Protein AF-A0AAV0NAW4-F1 (afdb_monomer_lite)

pLDDT: mean 76.11, std 17.85, range [44.41, 97.44]

Secondary structure (DSSP, 8-state):
------HHHHHHH--TT--THHIIIIIHHHHHHS--TTS-SSHHHHHHHHH-HHHHHHHHHHHHHHHSSHHHH---S--------------------------------

Sequence (109 aa):
MSGSVCLDVINQSWSPMFDLLNVFEVFLPQLLLYPNPGDPLNADAAALMMNDKKQYEERVKEYCERYAKKSNTIKAPNEESDDEEISEDEDSDRHSTFSEDNVAGDADP

Structure (mmCIF, N/CA/C/O backbone):
data_AF-A0AAV0NAW4-F1
#
_entry.id   AF-A0AAV0NAW4-F1
#
loop_
_atom_site.group_PDB
_atom_site.id
_atom_site.type_symbol
_atom_site.label_atom_id
_atom_site.label_alt_id
_atom_site.label_comp_id
_atom_site.label_asym_id
_atom_site.label_entity_id
_atom_site.label_seq_id
_atom_site.pdbx_PDB_ins_code
_atom_site.Cartn_x
_atom_site.Cartn_y
_atom_site.Cartn_z
_atom_site.occupancy
_atom_site.B_iso_or_equiv
_atom_site.auth_seq_id
_atom_site.auth_comp_id
_atom_site.auth_asym_id
_atom_site.auth_atom_id
_atom_site.pdbx_PDB_model_num
ATOM 1 N N . MET A 1 1 ? -1.265 -13.173 3.229 1.00 60.31 1 MET A N 1
ATOM 2 C CA . MET A 1 1 ? -1.070 -12.163 2.161 1.00 60.31 1 MET A CA 1
ATOM 3 C C . MET A 1 1 ? 0.399 -12.164 1.763 1.00 60.31 1 MET A C 1
ATOM 5 O O . MET A 1 1 ? 1.229 -12.337 2.642 1.00 60.31 1 MET A O 1
ATOM 9 N N . SER A 1 2 ? 0.710 -12.049 0.467 1.00 76.56 2 SER A N 1
ATOM 10 C CA . SER A 1 2 ? 2.032 -12.387 -0.103 1.00 76.56 2 SER A CA 1
ATOM 11 C C . SER A 1 2 ? 3.064 -11.243 -0.115 1.00 76.56 2 SER A C 1
ATOM 13 O O . SER A 1 2 ? 4.176 -11.451 -0.586 1.00 76.56 2 SER A O 1
ATOM 15 N N . GLY A 1 3 ? 2.723 -10.031 0.346 1.00 84.94 3 GLY A N 1
ATOM 16 C CA . GLY A 1 3 ? 3.629 -8.866 0.306 1.00 84.94 3 GLY A CA 1
ATOM 17 C C . GLY A 1 3 ? 4.070 -8.433 -1.102 1.00 84.94 3 GLY A C 1
ATOM 18 O O . GLY A 1 3 ? 4.933 -7.575 -1.240 1.00 84.94 3 GLY A O 1
ATOM 19 N N . SER A 1 4 ? 3.502 -9.038 -2.147 1.00 89.19 4 SER A N 1
ATOM 20 C CA . SER A 1 4 ? 3.822 -8.754 -3.542 1.00 89.19 4 SER A CA 1
ATOM 21 C C . SER A 1 4 ? 3.334 -7.363 -3.939 1.00 89.19 4 SER A C 1
ATOM 23 O O . SER A 1 4 ? 2.325 -6.883 -3.427 1.00 89.19 4 SER A O 1
ATOM 25 N N . VAL A 1 5 ? 4.035 -6.738 -4.880 1.00 86.50 5 VAL A N 1
ATOM 26 C CA . VAL A 1 5 ? 3.660 -5.450 -5.477 1.00 86.50 5 VAL A CA 1
ATOM 27 C C . VAL A 1 5 ? 3.154 -5.709 -6.897 1.00 86.50 5 VAL A C 1
ATOM 29 O O . VAL A 1 5 ? 3.701 -6.567 -7.591 1.00 86.50 5 VAL A O 1
ATOM 32 N N . CYS A 1 6 ? 2.096 -5.011 -7.326 1.00 84.44 6 CYS A N 1
ATOM 33 C CA . CYS A 1 6 ? 1.532 -5.186 -8.667 1.00 84.44 6 CYS A CA 1
ATOM 34 C C . CYS A 1 6 ? 2.537 -4.739 -9.741 1.00 84.44 6 CYS A C 1
ATOM 36 O O . CYS A 1 6 ? 3.012 -3.601 -9.724 1.00 84.44 6 CYS A O 1
ATOM 38 N N . LEU A 1 7 ? 2.849 -5.637 -10.678 1.00 79.06 7 LEU A N 1
ATOM 39 C CA . LEU A 1 7 ? 3.833 -5.394 -11.733 1.00 79.06 7 LEU A CA 1
ATOM 40 C C . LEU A 1 7 ? 3.350 -4.346 -12.746 1.00 79.06 7 LEU A C 1
ATOM 42 O O . LEU A 1 7 ? 4.156 -3.556 -13.229 1.00 79.06 7 LEU A O 1
ATOM 46 N N . ASP A 1 8 ? 2.048 -4.289 -13.024 1.00 77.12 8 ASP A N 1
ATOM 47 C CA . ASP A 1 8 ? 1.490 -3.356 -14.010 1.00 77.12 8 ASP A CA 1
ATOM 48 C C . ASP A 1 8 ? 1.648 -1.898 -13.569 1.00 77.12 8 ASP A C 1
ATOM 50 O O . ASP A 1 8 ? 1.967 -1.032 -14.383 1.00 77.12 8 ASP A O 1
ATOM 54 N N . VAL A 1 9 ? 1.538 -1.635 -12.265 1.00 73.38 9 VAL A N 1
ATOM 55 C CA . VAL A 1 9 ? 1.770 -0.305 -11.681 1.00 73.38 9 VAL A CA 1
ATOM 56 C C . VAL A 1 9 ? 3.234 0.122 -11.826 1.00 73.38 9 VAL A C 1
ATOM 58 O O . VAL A 1 9 ? 3.517 1.279 -12.133 1.00 73.38 9 VAL A O 1
ATOM 61 N N . ILE A 1 10 ? 4.172 -0.815 -11.663 1.00 74.62 10 ILE A N 1
ATOM 62 C CA . ILE A 1 10 ? 5.604 -0.550 -11.858 1.00 74.62 10 ILE A CA 1
ATOM 63 C C . ILE A 1 10 ? 5.895 -0.320 -13.347 1.00 74.62 10 ILE A C 1
ATOM 65 O O . ILE A 1 10 ? 6.580 0.637 -13.697 1.00 74.62 10 ILE A O 1
ATOM 69 N N . ASN A 1 11 ? 5.324 -1.135 -14.235 1.00 78.56 11 ASN A N 1
ATOM 70 C CA . ASN A 1 11 ? 5.542 -1.042 -15.680 1.00 78.56 11 ASN A CA 1
ATOM 71 C C . ASN A 1 11 ? 5.022 0.263 -16.299 1.00 78.56 11 ASN A C 1
ATOM 73 O O . ASN A 1 11 ? 5.618 0.749 -17.255 1.00 78.56 11 ASN A O 1
ATOM 77 N N . GLN A 1 12 ? 3.949 0.854 -15.763 1.00 78.38 12 GLN A N 1
ATOM 78 C CA . GLN A 1 12 ? 3.425 2.143 -16.241 1.00 78.38 12 GLN A CA 1
ATOM 79 C C . GLN A 1 12 ? 4.416 3.297 -16.065 1.00 78.38 12 GLN A C 1
ATOM 81 O O . GLN A 1 12 ? 4.395 4.249 -16.843 1.00 78.38 12 GLN A O 1
ATOM 86 N N . SER A 1 13 ? 5.272 3.211 -15.045 1.00 71.75 13 SER A N 1
ATOM 87 C CA . SER A 1 13 ? 6.200 4.282 -14.690 1.00 71.75 13 SER A CA 1
ATOM 88 C C . SER A 1 13 ? 7.663 3.888 -14.884 1.00 71.75 13 SER A C 1
ATOM 90 O O . SER A 1 13 ? 8.529 4.716 -14.643 1.00 71.75 13 SER A O 1
ATOM 92 N N . TRP A 1 14 ? 7.962 2.658 -15.312 1.00 80.75 14 TRP A N 1
ATOM 93 C CA . TRP A 1 14 ? 9.327 2.183 -15.526 1.00 80.75 14 TRP A CA 1
ATOM 94 C C . TRP A 1 14 ? 9.846 2.534 -16.928 1.00 80.75 14 TRP A C 1
ATOM 96 O O . TRP A 1 14 ? 9.128 2.490 -17.923 1.00 80.75 14 TRP A O 1
ATOM 106 N N . SER A 1 15 ? 11.135 2.855 -17.008 1.00 82.25 15 SER A N 1
ATOM 107 C CA . SER A 1 15 ? 11.875 3.128 -18.236 1.00 82.25 15 SER A CA 1
ATOM 108 C C . SER A 1 15 ? 13.223 2.416 -18.149 1.00 82.25 15 SER A C 1
ATOM 110 O O . SER A 1 15 ? 13.802 2.389 -17.062 1.00 82.25 15 SER A O 1
ATOM 112 N N . PRO A 1 16 ? 13.789 1.920 -19.266 1.00 81.25 16 PRO A N 1
ATOM 113 C CA . PRO A 1 16 ? 15.144 1.367 -19.291 1.00 81.25 16 PRO A CA 1
ATOM 114 C C . PRO A 1 16 ? 16.229 2.338 -18.802 1.00 81.25 16 PRO A C 1
ATOM 116 O O . PRO A 1 16 ? 17.347 1.913 -18.537 1.00 81.25 16 PRO A O 1
ATOM 119 N N . MET A 1 17 ? 15.915 3.636 -18.704 1.00 83.38 17 MET A N 1
ATOM 120 C CA . MET A 1 17 ? 16.805 4.656 -18.140 1.00 83.38 17 MET A CA 1
ATOM 121 C C . MET A 1 17 ? 16.751 4.752 -16.607 1.00 83.38 17 MET A C 1
ATOM 123 O O . MET A 1 17 ? 17.497 5.540 -16.034 1.00 83.38 17 MET A O 1
ATOM 127 N N . PHE A 1 18 ? 15.864 4.012 -15.937 1.00 84.88 18 PHE A N 1
ATOM 128 C CA . PHE A 1 18 ? 15.755 4.043 -14.483 1.00 84.88 18 PHE A CA 1
ATOM 129 C C . PHE A 1 18 ? 16.599 2.962 -13.826 1.00 84.88 18 PHE A C 1
ATOM 131 O O . PHE A 1 18 ? 16.405 1.767 -14.047 1.00 84.88 18 PHE A O 1
ATOM 138 N N . ASP A 1 19 ? 17.478 3.413 -12.935 1.00 85.38 19 ASP A N 1
ATOM 139 C CA . ASP A 1 19 ? 18.252 2.550 -12.058 1.00 85.38 19 ASP A CA 1
ATOM 140 C C . ASP A 1 19 ? 17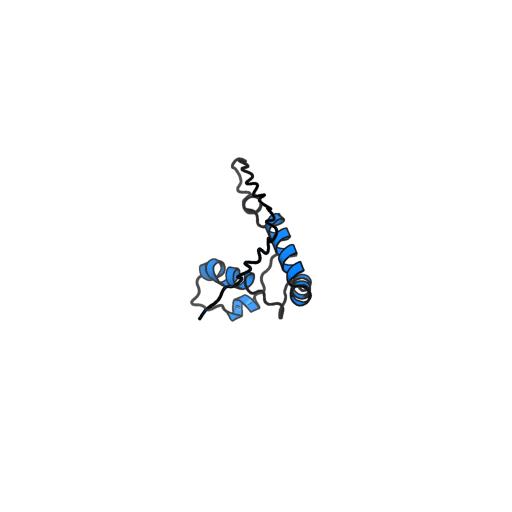.374 1.866 -11.007 1.00 85.38 19 ASP A C 1
ATOM 142 O O . ASP A 1 19 ? 16.315 2.366 -10.621 1.00 85.38 19 ASP A O 1
ATOM 146 N N . LEU A 1 20 ? 17.860 0.738 -10.481 1.00 87.81 20 LEU A N 1
ATOM 147 C CA . LEU A 1 20 ? 17.197 -0.010 -9.410 1.00 87.81 20 LEU A CA 1
ATOM 148 C C . LEU A 1 20 ? 16.919 0.859 -8.171 1.00 87.81 20 LEU A C 1
ATOM 150 O O . LEU A 1 20 ? 15.904 0.668 -7.507 1.00 87.81 20 LEU A O 1
ATOM 154 N N . LEU A 1 21 ? 17.782 1.839 -7.884 1.00 90.50 21 LEU A N 1
ATOM 155 C CA . LEU A 1 21 ? 17.586 2.782 -6.778 1.00 90.50 21 LEU A CA 1
ATOM 156 C C . LEU A 1 21 ? 16.276 3.566 -6.904 1.00 90.50 21 LEU A C 1
ATOM 158 O O . LEU A 1 21 ? 15.595 3.762 -5.900 1.00 90.50 21 LEU A O 1
ATOM 162 N N . ASN A 1 22 ? 15.840 3.896 -8.124 1.00 87.81 22 ASN A N 1
ATOM 163 C CA . ASN A 1 22 ? 14.576 4.601 -8.340 1.00 87.81 22 ASN A CA 1
ATOM 164 C C . ASN A 1 22 ? 13.362 3.798 -7.842 1.00 87.81 22 ASN A C 1
ATOM 166 O O . ASN A 1 22 ? 12.348 4.387 -7.474 1.00 87.81 22 ASN A O 1
ATOM 170 N N . VAL A 1 23 ? 13.453 2.461 -7.776 1.00 87.31 23 VAL A N 1
ATOM 171 C CA . VAL A 1 23 ? 12.405 1.606 -7.185 1.00 87.31 23 VAL A CA 1
ATOM 172 C C . VAL A 1 23 ? 12.199 1.923 -5.714 1.00 87.31 23 VAL A C 1
ATOM 174 O O . VAL A 1 23 ? 11.062 2.093 -5.276 1.00 87.31 23 VAL A O 1
ATOM 177 N N . PHE A 1 24 ? 13.287 2.061 -4.967 1.00 89.81 24 PHE A N 1
ATOM 178 C CA . PHE A 1 24 ? 13.237 2.299 -3.530 1.00 89.81 24 PHE A CA 1
ATOM 179 C C . PHE A 1 24 ? 13.058 3.774 -3.182 1.00 89.81 24 PHE A C 1
ATOM 181 O O . PHE A 1 24 ? 12.343 4.089 -2.236 1.00 89.81 24 PHE A O 1
ATOM 188 N N . GLU A 1 25 ? 13.678 4.671 -3.945 1.00 90.88 25 GLU A N 1
ATOM 189 C CA . GLU A 1 25 ? 13.702 6.102 -3.636 1.00 90.88 25 GLU A CA 1
ATOM 190 C C . GLU A 1 25 ? 12.495 6.860 -4.200 1.00 90.88 25 GLU A C 1
ATOM 192 O O . GLU A 1 25 ? 12.111 7.891 -3.650 1.00 90.88 25 GLU A O 1
ATOM 197 N N . VAL A 1 26 ? 11.869 6.354 -5.270 1.00 87.50 26 VAL A N 1
ATOM 198 C CA . VAL A 1 26 ? 10.786 7.061 -5.971 1.00 87.50 26 VAL A CA 1
ATOM 199 C C . VAL A 1 26 ? 9.528 6.206 -6.085 1.00 87.50 26 VAL A C 1
ATOM 201 O O . VAL A 1 26 ? 8.481 6.606 -5.579 1.00 87.50 26 VAL A O 1
ATOM 204 N N . PHE A 1 27 ? 9.602 5.029 -6.714 1.00 88.56 27 PHE A N 1
ATOM 205 C CA . PHE A 1 27 ? 8.400 4.260 -7.059 1.00 88.56 27 PHE A CA 1
ATOM 206 C C . PHE A 1 27 ? 7.633 3.757 -5.832 1.00 88.56 27 PHE A C 1
ATOM 208 O O . PHE A 1 27 ? 6.430 3.996 -5.731 1.00 88.56 27 PHE A O 1
ATOM 215 N N . LEU A 1 28 ? 8.305 3.089 -4.888 1.00 90.75 28 LEU A N 1
ATOM 216 C CA . LEU A 1 28 ? 7.649 2.576 -3.681 1.00 90.75 28 LEU A CA 1
ATOM 217 C C . LEU A 1 28 ? 7.104 3.702 -2.782 1.00 90.75 28 LEU A C 1
ATOM 219 O O . LEU A 1 28 ? 5.938 3.611 -2.396 1.00 90.75 28 LEU A O 1
ATOM 223 N N . PRO A 1 29 ? 7.856 4.785 -2.486 1.00 91.88 29 PRO A N 1
ATOM 224 C CA . PRO A 1 29 ? 7.315 5.911 -1.726 1.00 91.88 29 PRO A CA 1
ATOM 225 C C . PRO A 1 29 ? 6.093 6.559 -2.385 1.00 91.88 29 PRO A C 1
ATOM 227 O O . PRO A 1 29 ? 5.106 6.829 -1.703 1.00 91.88 29 PRO A O 1
ATOM 230 N N . GLN A 1 30 ? 6.118 6.766 -3.708 1.00 90.12 30 GLN A N 1
ATOM 231 C CA . GLN A 1 30 ? 4.974 7.317 -4.445 1.00 90.12 30 GLN A CA 1
ATOM 232 C C . GLN A 1 30 ? 3.754 6.395 -4.384 1.00 90.12 30 GLN A C 1
ATOM 234 O O . GLN A 1 30 ? 2.646 6.870 -4.149 1.00 90.12 30 GLN A O 1
ATOM 239 N N . LEU A 1 31 ? 3.951 5.081 -4.529 1.00 90.31 31 LEU A N 1
ATOM 240 C CA . LEU A 1 31 ? 2.868 4.101 -4.443 1.00 90.31 31 LEU A CA 1
ATOM 241 C C . LEU A 1 31 ? 2.213 4.067 -3.054 1.00 90.31 31 LEU A C 1
ATOM 243 O O . LEU A 1 31 ? 0.999 3.910 -2.950 1.00 90.31 31 LEU A O 1
ATOM 247 N N . LEU A 1 32 ? 3.003 4.210 -1.987 1.00 91.75 32 LEU A N 1
ATOM 248 C CA . LEU A 1 32 ? 2.488 4.250 -0.616 1.00 91.75 32 LEU A CA 1
ATOM 249 C C . LEU A 1 32 ? 1.734 5.550 -0.318 1.00 91.75 32 LEU A C 1
ATOM 251 O O . LEU A 1 32 ? 0.770 5.533 0.446 1.00 91.75 32 LEU A O 1
ATOM 255 N N . LEU A 1 33 ? 2.152 6.663 -0.926 1.00 90.94 33 LEU A N 1
ATOM 256 C CA . LEU A 1 33 ? 1.480 7.951 -0.782 1.00 90.94 33 LEU A CA 1
ATOM 257 C C . LEU A 1 33 ? 0.171 8.012 -1.586 1.00 90.94 33 LEU A C 1
ATOM 259 O O . LEU A 1 33 ? -0.816 8.585 -1.123 1.00 90.94 33 LEU A O 1
ATOM 263 N N . TYR A 1 34 ? 0.155 7.395 -2.769 1.00 88.75 34 TYR A N 1
ATOM 264 C CA . TYR A 1 34 ? -0.978 7.378 -3.691 1.00 88.75 34 TYR A CA 1
ATOM 265 C C . TYR A 1 34 ? -1.294 5.942 -4.142 1.00 88.75 34 TYR A C 1
ATOM 267 O O . TYR A 1 34 ? -0.953 5.549 -5.262 1.00 88.75 34 TYR A O 1
ATOM 275 N N . PRO A 1 35 ? -1.952 5.136 -3.289 1.00 88.44 35 PRO A N 1
ATOM 276 C CA . PRO A 1 35 ? -2.376 3.792 -3.666 1.00 88.44 35 PRO A CA 1
ATOM 277 C C . PRO A 1 35 ? -3.363 3.836 -4.842 1.00 88.44 35 PRO A C 1
ATOM 279 O O . PRO A 1 35 ? -4.192 4.741 -4.933 1.00 88.44 35 PRO A O 1
ATOM 282 N N . ASN A 1 36 ? -3.308 2.832 -5.723 1.00 86.25 36 ASN A N 1
ATOM 283 C CA . ASN A 1 36 ? -4.241 2.686 -6.843 1.00 86.25 36 ASN A CA 1
ATOM 284 C C . ASN A 1 36 ? -5.376 1.710 -6.475 1.00 86.25 36 ASN A C 1
ATOM 286 O O . ASN A 1 36 ? -5.163 0.497 -6.509 1.00 86.25 36 ASN A O 1
ATOM 290 N N . PRO A 1 37 ? -6.587 2.193 -6.145 1.00 84.44 37 PRO A N 1
ATOM 291 C CA . PRO A 1 37 ? -7.692 1.317 -5.776 1.00 84.44 37 PRO A CA 1
ATOM 292 C C . PRO A 1 37 ? -8.446 0.774 -7.005 1.00 84.44 37 PRO A C 1
ATOM 294 O O . PRO A 1 37 ? -9.260 -0.131 -6.856 1.00 84.44 37 PRO A O 1
ATOM 297 N N . GLY A 1 38 ? -8.192 1.309 -8.209 1.00 84.94 38 GLY A N 1
ATOM 298 C CA . GLY A 1 38 ? -8.827 0.873 -9.457 1.00 84.94 38 GLY A CA 1
ATOM 299 C C . GLY A 1 38 ? -8.276 -0.44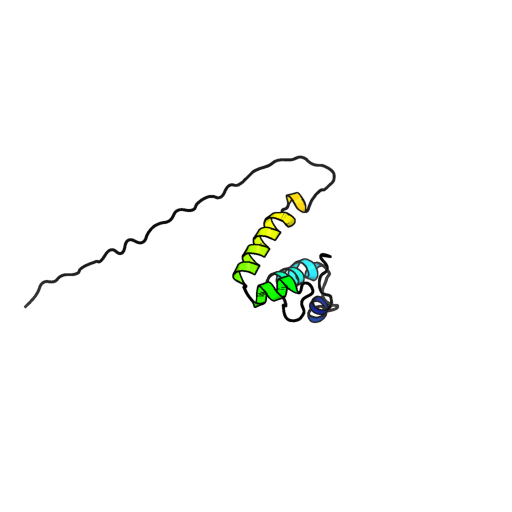3 -10.014 1.00 84.94 38 GLY A C 1
ATOM 300 O O . GLY A 1 38 ? -8.957 -1.090 -10.803 1.00 84.94 38 GLY A O 1
ATOM 301 N N . ASP A 1 39 ? -7.083 -0.848 -9.575 1.00 86.31 39 ASP A N 1
ATOM 302 C CA . ASP A 1 39 ? -6.473 -2.145 -9.888 1.00 86.31 39 ASP A CA 1
ATOM 303 C C . ASP A 1 39 ? -5.817 -2.756 -8.630 1.00 86.31 39 ASP A C 1
ATOM 305 O O . ASP A 1 39 ? -4.598 -2.680 -8.438 1.00 86.31 39 ASP A O 1
ATOM 309 N N . PRO A 1 40 ? -6.625 -3.272 -7.682 1.00 88.31 40 PRO A N 1
ATOM 310 C CA . PRO A 1 40 ? -6.130 -3.612 -6.361 1.00 88.31 40 PRO A CA 1
ATOM 311 C C . PRO A 1 40 ? -5.618 -5.052 -6.274 1.00 88.31 40 PRO A C 1
ATOM 313 O O . PRO A 1 40 ? -6.366 -6.015 -6.427 1.00 88.31 40 PRO A O 1
ATOM 316 N N . LEU A 1 41 ? -4.357 -5.214 -5.866 1.00 90.00 41 LEU A N 1
ATOM 317 C CA . LEU A 1 41 ? -3.829 -6.528 -5.473 1.00 90.00 41 LEU A CA 1
ATOM 318 C C . LEU A 1 41 ? -4.409 -7.010 -4.127 1.00 90.00 41 LEU A C 1
ATOM 320 O O . LEU A 1 41 ? -4.471 -8.208 -3.855 1.00 90.00 41 LEU A O 1
ATOM 324 N N . ASN A 1 42 ? -4.840 -6.071 -3.279 1.00 92.62 42 ASN A N 1
ATOM 325 C CA . ASN A 1 42 ? -5.558 -6.333 -2.035 1.00 92.62 42 ASN A CA 1
ATOM 326 C C . ASN A 1 42 ? -6.956 -5.704 -2.111 1.00 92.62 42 ASN A C 1
ATOM 328 O O . ASN A 1 42 ? -7.133 -4.525 -1.800 1.00 92.62 42 ASN A O 1
ATOM 332 N N . ALA A 1 43 ? -7.935 -6.503 -2.544 1.00 93.06 43 ALA A N 1
ATOM 333 C CA . ALA A 1 43 ? -9.310 -6.054 -2.751 1.00 93.06 43 ALA A CA 1
ATOM 334 C C . ALA A 1 43 ? -9.960 -5.512 -1.466 1.00 93.06 43 ALA A C 1
ATOM 336 O O . ALA A 1 43 ? -10.643 -4.493 -1.521 1.00 93.06 43 ALA A O 1
ATOM 337 N N . ASP A 1 44 ? -9.696 -6.132 -0.311 1.00 93.75 44 ASP A N 1
ATOM 338 C CA . ASP A 1 44 ? -10.271 -5.709 0.973 1.00 93.75 44 ASP A CA 1
ATOM 339 C C . ASP A 1 44 ? -9.763 -4.323 1.384 1.00 93.75 44 ASP A C 1
ATOM 341 O O . ASP A 1 44 ? -10.538 -3.461 1.797 1.00 93.75 44 ASP A O 1
ATOM 345 N N . ALA A 1 45 ? -8.455 -4.087 1.237 1.00 93.50 45 ALA A N 1
ATOM 346 C CA . ALA A 1 45 ? -7.846 -2.795 1.541 1.00 93.50 45 ALA A CA 1
ATOM 347 C C . ALA A 1 45 ? -8.356 -1.693 0.602 1.00 93.50 45 ALA A C 1
ATOM 349 O O . ALA A 1 45 ? -8.646 -0.588 1.057 1.00 93.50 45 ALA A O 1
ATOM 350 N N . ALA A 1 46 ? -8.517 -1.999 -0.688 1.00 94.19 46 ALA A N 1
ATOM 351 C CA . ALA A 1 46 ? -9.058 -1.055 -1.660 1.00 94.19 46 ALA A CA 1
ATOM 352 C C . ALA A 1 46 ? -10.532 -0.727 -1.393 1.00 94.19 46 ALA A C 1
ATOM 354 O O . ALA A 1 46 ? -10.904 0.444 -1.403 1.00 94.19 46 ALA A O 1
ATOM 355 N N . ALA A 1 47 ? -11.353 -1.735 -1.084 1.00 95.56 47 ALA A N 1
ATOM 356 C CA . ALA A 1 47 ? -12.746 -1.532 -0.703 1.00 95.56 47 ALA A CA 1
ATOM 357 C C . ALA A 1 47 ? -12.857 -0.676 0.565 1.00 95.56 47 ALA A C 1
ATOM 359 O O . ALA A 1 47 ? -13.656 0.258 0.605 1.00 95.56 47 ALA A O 1
ATOM 360 N N . LEU A 1 48 ? -12.026 -0.946 1.579 1.00 95.69 48 LEU A N 1
ATOM 361 C CA . LEU A 1 48 ? -11.986 -0.143 2.798 1.00 95.69 48 LEU A CA 1
ATOM 362 C C . LEU A 1 48 ? -11.584 1.306 2.498 1.00 95.69 48 LEU A C 1
ATOM 364 O O . LEU A 1 48 ? -12.264 2.222 2.938 1.00 95.69 48 LEU A O 1
ATOM 368 N N . MET A 1 49 ? -10.546 1.519 1.690 1.00 94.31 49 MET A N 1
ATOM 369 C CA . MET A 1 49 ? -10.096 2.859 1.310 1.00 94.31 49 MET A CA 1
ATOM 370 C C . MET A 1 49 ? -11.161 3.652 0.538 1.00 94.31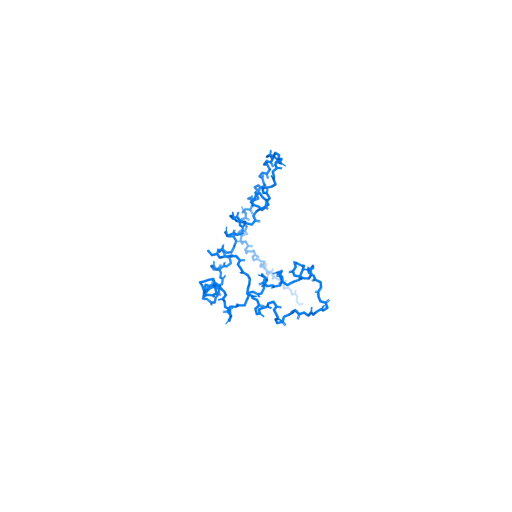 49 MET A C 1
ATOM 372 O O . MET A 1 49 ? -11.291 4.857 0.745 1.00 94.31 49 MET A O 1
ATOM 376 N N . MET A 1 50 ? -11.913 2.992 -0.352 1.00 94.69 50 MET A N 1
ATOM 377 C CA . MET A 1 50 ? -12.988 3.624 -1.123 1.00 94.69 50 MET A CA 1
ATOM 378 C C . MET A 1 50 ? -14.225 3.939 -0.270 1.00 94.69 50 MET A C 1
ATOM 380 O O . MET A 1 50 ? -14.861 4.967 -0.490 1.00 94.69 50 MET A O 1
ATOM 384 N N . ASN A 1 51 ? -14.575 3.063 0.678 1.00 96.19 51 ASN A N 1
ATOM 385 C CA . ASN A 1 51 ? -15.795 3.189 1.480 1.00 96.19 51 ASN A CA 1
ATOM 386 C C . ASN A 1 51 ? -15.602 4.053 2.735 1.00 96.19 51 ASN A C 1
ATOM 388 O O . ASN A 1 51 ? -16.482 4.840 3.074 1.00 96.19 51 ASN A O 1
ATOM 392 N N . ASP A 1 52 ? -14.471 3.902 3.427 1.00 95.94 52 ASP A N 1
ATOM 393 C CA . ASP A 1 52 ? -14.133 4.626 4.654 1.00 95.94 52 ASP A CA 1
ATOM 394 C C . ASP A 1 52 ? -12.618 4.863 4.743 1.00 95.94 52 ASP A C 1
ATOM 396 O O . ASP A 1 52 ? -11.840 4.086 5.309 1.00 95.94 52 ASP A O 1
ATOM 400 N N . LYS A 1 53 ? -12.195 6.001 4.188 1.00 94.31 53 LYS A N 1
ATOM 401 C CA . LYS A 1 53 ? -10.790 6.407 4.186 1.00 94.31 53 LYS A CA 1
ATOM 402 C C . LYS A 1 53 ? -10.225 6.586 5.600 1.00 94.31 53 LYS A C 1
ATOM 404 O O . LYS A 1 53 ? -9.054 6.288 5.816 1.00 94.31 53 LYS A O 1
ATOM 409 N N . LYS A 1 54 ? -11.032 7.038 6.567 1.00 96.44 54 LYS A N 1
ATOM 410 C CA . LYS A 1 54 ? -10.558 7.271 7.938 1.00 96.44 54 LYS A CA 1
ATOM 411 C C . LYS A 1 54 ? -10.214 5.942 8.609 1.00 96.44 54 LYS A C 1
ATOM 413 O O . LYS A 1 54 ? -9.125 5.795 9.156 1.00 96.44 54 LYS A O 1
ATOM 418 N N . GLN A 1 55 ? -11.103 4.957 8.494 1.00 96.88 55 GLN A N 1
ATOM 419 C CA . GLN A 1 55 ? -10.855 3.615 9.021 1.00 96.88 55 GLN A CA 1
ATOM 420 C C . GLN A 1 55 ? -9.678 2.926 8.313 1.00 96.88 55 GLN A C 1
ATOM 422 O O . GLN A 1 55 ? -8.896 2.222 8.955 1.00 96.88 55 GLN A O 1
ATOM 427 N N . TYR A 1 56 ? -9.512 3.143 7.003 1.00 96.25 56 TYR A N 1
ATOM 428 C CA . TYR A 1 56 ? -8.324 2.686 6.281 1.00 96.25 56 TYR A CA 1
ATOM 429 C C . TYR A 1 56 ? -7.035 3.269 6.881 1.00 96.25 56 TYR A C 1
ATOM 431 O O . TYR A 1 56 ? -6.111 2.516 7.181 1.00 96.25 56 TYR A O 1
ATOM 439 N N . GLU A 1 57 ? -6.977 4.586 7.100 1.00 95.38 57 GLU A N 1
ATOM 440 C CA . GLU A 1 57 ? -5.805 5.266 7.668 1.00 95.38 57 GLU A CA 1
ATOM 441 C C . GLU A 1 57 ? -5.475 4.779 9.088 1.00 95.38 57 GLU A C 1
ATOM 443 O O . GLU A 1 57 ? -4.310 4.514 9.388 1.00 95.38 57 GLU A O 1
ATOM 448 N N . GLU A 1 58 ? -6.482 4.604 9.948 1.00 97.44 58 GLU A N 1
ATOM 449 C CA . GLU A 1 58 ? -6.313 4.041 11.297 1.00 97.44 58 GLU A CA 1
ATOM 450 C C . GLU A 1 58 ? -5.724 2.625 11.244 1.00 97.44 58 GLU A C 1
ATOM 452 O O . GLU A 1 58 ? -4.754 2.314 11.939 1.00 97.44 58 GLU A O 1
ATOM 457 N N . ARG A 1 59 ? -6.246 1.778 10.351 1.00 95.50 59 ARG A N 1
ATOM 458 C CA . ARG A 1 59 ? -5.764 0.405 10.177 1.00 95.50 59 ARG A CA 1
ATOM 459 C C . ARG A 1 59 ? -4.356 0.349 9.591 1.00 95.50 59 ARG A C 1
ATOM 461 O O . ARG A 1 59 ? -3.568 -0.504 9.989 1.00 95.50 59 ARG A O 1
ATOM 468 N N . VAL A 1 60 ? -4.006 1.254 8.677 1.00 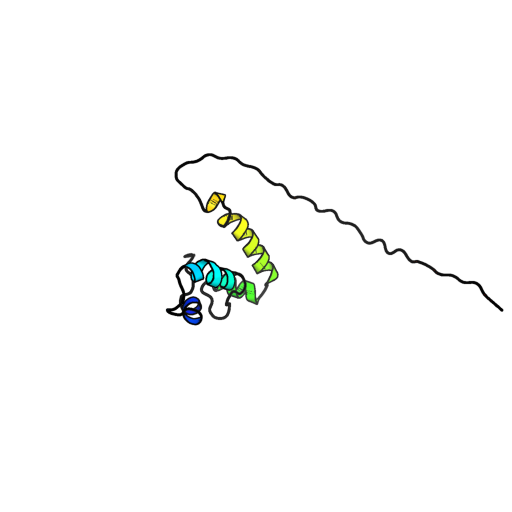95.25 60 VAL A N 1
ATOM 469 C CA . VAL A 1 60 ? -2.633 1.364 8.159 1.00 95.25 60 VAL A CA 1
ATOM 470 C C . VAL A 1 60 ? -1.665 1.730 9.285 1.00 95.25 60 VAL A C 1
ATOM 472 O O . VAL A 1 60 ? -0.623 1.087 9.399 1.00 95.25 60 VAL A O 1
ATOM 475 N N . LYS A 1 61 ? -2.013 2.690 10.153 1.00 94.88 61 LYS A N 1
ATOM 476 C CA . LYS A 1 61 ? -1.183 3.059 11.315 1.00 94.88 61 LYS A CA 1
ATOM 4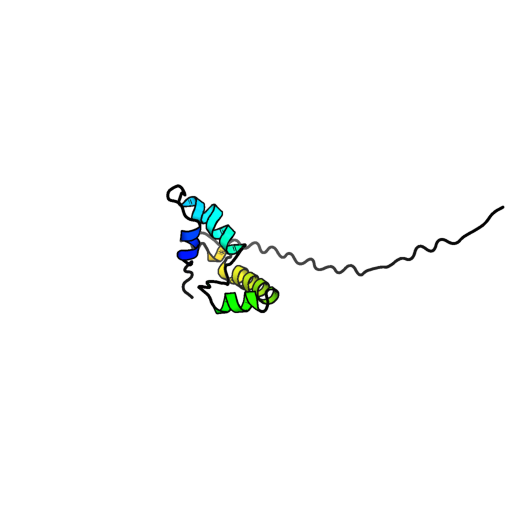77 C C . LYS A 1 61 ? -0.967 1.877 12.263 1.00 94.88 61 LYS A C 1
ATOM 479 O O . LYS A 1 61 ? 0.180 1.543 12.552 1.00 94.88 61 LYS A O 1
ATOM 484 N N . GLU A 1 62 ? -2.040 1.178 12.637 1.00 95.94 62 GLU A N 1
ATOM 485 C CA . GLU A 1 62 ? -1.983 -0.033 13.472 1.00 95.94 62 GLU A CA 1
ATOM 486 C C . GLU A 1 62 ? -1.048 -1.099 12.867 1.00 95.94 62 GLU A C 1
ATOM 488 O O . GLU A 1 62 ? -0.256 -1.736 13.565 1.00 95.94 62 GLU A O 1
ATOM 493 N N . TYR A 1 63 ? -1.107 -1.296 11.547 1.00 93.44 63 TYR A N 1
ATOM 494 C CA . TYR A 1 63 ? -0.244 -2.250 10.849 1.00 93.44 63 TYR A CA 1
ATOM 495 C C . TYR A 1 63 ? 1.218 -1.796 10.810 1.00 93.44 63 TYR A C 1
ATOM 497 O O . TYR A 1 63 ? 2.112 -2.616 11.025 1.00 93.44 63 TYR A O 1
ATOM 505 N N . CYS A 1 64 ? 1.483 -0.512 10.572 1.00 92.75 64 CYS A N 1
ATOM 506 C CA . CYS A 1 64 ? 2.837 0.036 10.615 1.00 92.75 64 CYS A CA 1
ATOM 507 C C . CYS A 1 64 ? 3.468 -0.154 12.001 1.00 92.75 64 CYS A C 1
ATOM 509 O O . CYS A 1 64 ? 4.599 -0.631 12.101 1.00 92.75 64 CYS A O 1
ATOM 511 N N . GLU A 1 65 ? 2.720 0.121 13.069 1.00 91.94 65 GLU A N 1
ATOM 512 C CA . GLU A 1 65 ? 3.186 -0.064 14.445 1.00 91.94 65 GLU A CA 1
ATOM 513 C C . GLU A 1 65 ? 3.477 -1.527 14.789 1.00 91.94 65 GLU A C 1
ATOM 515 O O . GLU A 1 65 ? 4.395 -1.815 15.558 1.00 91.94 65 GLU A O 1
ATOM 520 N N . ARG A 1 66 ? 2.721 -2.469 14.223 1.00 91.31 66 ARG A N 1
ATOM 521 C CA . ARG A 1 66 ? 2.914 -3.899 14.492 1.00 91.31 66 ARG A CA 1
ATOM 522 C C . ARG A 1 66 ? 4.001 -4.538 13.643 1.00 91.31 66 ARG A C 1
ATOM 524 O O . ARG A 1 66 ? 4.680 -5.444 14.120 1.00 91.31 66 ARG A O 1
ATOM 531 N N . TYR A 1 67 ? 4.156 -4.114 12.391 1.00 89.44 67 TYR A N 1
ATOM 532 C CA . TYR A 1 67 ? 4.925 -4.873 11.400 1.00 89.44 67 TYR A CA 1
ATOM 533 C C . TYR A 1 67 ? 6.094 -4.103 10.780 1.00 89.44 67 TYR A C 1
ATOM 535 O O . TYR A 1 67 ? 7.023 -4.743 10.296 1.00 89.44 67 TYR A O 1
ATOM 543 N N . ALA A 1 68 ? 6.094 -2.767 10.813 1.00 90.06 68 ALA A N 1
ATOM 544 C CA . ALA A 1 68 ? 7.091 -1.931 10.133 1.00 90.06 68 ALA A CA 1
ATOM 545 C C . ALA A 1 68 ? 8.070 -1.215 11.089 1.00 90.06 68 ALA A C 1
ATOM 547 O O . ALA A 1 68 ? 8.765 -0.283 10.683 1.00 90.06 68 ALA A O 1
ATOM 548 N N . LYS A 1 69 ? 8.155 -1.642 12.358 1.00 89.94 69 LYS A N 1
ATOM 549 C CA . LYS A 1 69 ? 9.143 -1.129 13.324 1.00 89.94 69 LYS A CA 1
ATOM 550 C C . LYS A 1 69 ? 10.548 -1.655 13.023 1.00 89.94 69 LYS A C 1
ATOM 552 O O . LYS A 1 69 ? 10.710 -2.805 12.623 1.00 89.94 69 LYS A O 1
ATOM 557 N N . LYS A 1 70 ? 11.572 -0.838 13.306 1.00 81.94 70 LYS A N 1
ATOM 558 C CA . LYS A 1 70 ? 12.997 -1.192 13.128 1.00 81.94 70 LYS A CA 1
ATOM 559 C C . LYS A 1 70 ? 13.382 -2.501 13.833 1.00 81.94 70 LYS A C 1
ATOM 561 O O . LYS A 1 70 ? 14.126 -3.300 13.273 1.00 81.94 70 LYS A O 1
ATOM 566 N N . SER A 1 71 ? 12.815 -2.750 15.014 1.00 78.75 71 SER A N 1
ATOM 567 C CA . SER A 1 71 ? 13.005 -3.986 15.787 1.00 78.75 71 SER A CA 1
ATOM 568 C C . SER A 1 71 ? 12.472 -5.244 15.087 1.00 78.75 71 SER A C 1
ATOM 570 O O . SER A 1 71 ? 12.972 -6.342 15.320 1.00 78.75 71 SER A O 1
ATOM 572 N N . ASN A 1 72 ? 11.494 -5.095 14.190 1.00 68.62 72 ASN A N 1
ATOM 573 C CA . ASN A 1 72 ? 10.908 -6.195 13.424 1.00 68.62 72 ASN A CA 1
ATOM 574 C C . ASN A 1 72 ? 11.552 -6.374 12.040 1.00 68.62 72 ASN A C 1
ATOM 576 O O . ASN A 1 72 ? 11.433 -7.452 11.459 1.00 68.62 72 ASN A O 1
ATOM 580 N N . THR A 1 73 ? 12.227 -5.351 11.504 1.00 66.06 73 THR A N 1
ATOM 581 C CA . THR A 1 73 ? 12.801 -5.367 10.147 1.00 66.06 73 THR A CA 1
ATOM 582 C C . THR A 1 73 ? 14.267 -5.798 10.100 1.00 66.06 73 THR A C 1
ATOM 584 O O . THR A 1 73 ? 14.760 -6.134 9.024 1.00 66.06 73 THR A O 1
ATOM 587 N N . ILE A 1 74 ? 14.953 -5.870 11.248 1.00 62.41 74 ILE A N 1
ATOM 588 C CA . ILE A 1 74 ? 16.336 -6.352 11.356 1.00 62.41 74 ILE A CA 1
ATOM 589 C C . ILE A 1 74 ? 16.456 -7.328 12.536 1.00 62.41 74 ILE A C 1
ATOM 591 O O . ILE A 1 74 ? 16.852 -6.958 13.633 1.00 62.41 74 ILE A O 1
ATOM 595 N N . LYS A 1 75 ? 16.187 -8.618 12.302 1.00 52.25 75 LYS A N 1
ATOM 596 C CA . LYS A 1 75 ? 16.923 -9.677 13.016 1.00 52.25 75 LYS A CA 1
ATOM 597 C C . LYS A 1 75 ? 18.179 -9.990 12.211 1.00 52.25 75 LYS A C 1
ATOM 599 O O . LYS A 1 75 ? 18.245 -10.997 11.509 1.00 52.25 75 LYS A O 1
ATOM 604 N N . ALA A 1 76 ? 19.157 -9.090 12.274 1.00 49.97 76 ALA A N 1
ATOM 605 C CA . ALA A 1 76 ? 20.530 -9.475 11.985 1.00 49.97 76 ALA A CA 1
ATOM 606 C C . ALA A 1 76 ? 20.965 -10.493 13.060 1.00 49.97 76 ALA A C 1
ATOM 608 O O . ALA A 1 76 ? 20.554 -10.364 14.217 1.00 49.97 76 ALA A O 1
ATOM 609 N N . PRO A 1 77 ? 21.732 -11.540 12.716 1.00 50.03 77 PRO A N 1
ATOM 610 C CA . PRO A 1 77 ? 22.286 -12.427 13.723 1.00 50.03 77 PRO A CA 1
ATOM 611 C C . PRO A 1 77 ? 23.342 -11.642 14.513 1.00 50.03 77 PRO A C 1
ATOM 613 O O . PRO A 1 77 ? 24.382 -11.306 13.958 1.00 50.03 77 PRO A O 1
ATOM 616 N N . ASN A 1 78 ? 23.038 -11.396 15.791 1.00 55.62 78 ASN A N 1
ATOM 617 C CA . ASN A 1 78 ? 23.793 -10.632 16.794 1.00 55.62 78 ASN A CA 1
ATOM 618 C C . ASN A 1 78 ? 23.717 -9.104 16.632 1.00 55.62 78 ASN A C 1
ATOM 620 O O . ASN A 1 78 ? 24.339 -8.537 15.745 1.00 55.62 78 ASN A O 1
ATOM 624 N N . GLU A 1 79 ? 22.987 -8.425 17.517 1.00 48.00 79 GLU A N 1
ATOM 625 C CA . GLU A 1 79 ? 23.555 -7.691 18.660 1.00 48.00 79 GLU A CA 1
ATOM 626 C C . GLU A 1 79 ? 22.423 -7.085 19.510 1.00 48.00 79 GLU A C 1
ATOM 628 O O . GLU A 1 79 ? 21.250 -7.143 19.144 1.00 48.00 79 GLU A O 1
ATOM 633 N N . GLU A 1 80 ? 22.790 -6.697 20.723 1.00 49.16 80 GLU A N 1
ATOM 634 C CA . GLU A 1 80 ? 21.982 -6.696 21.934 1.00 49.16 80 GLU A CA 1
ATOM 635 C C . GLU A 1 80 ? 20.870 -5.639 21.990 1.00 49.16 80 GLU A C 1
ATOM 637 O O . GLU A 1 80 ? 20.901 -4.589 21.354 1.00 49.16 80 GLU A O 1
ATOM 642 N N . SER A 1 81 ? 19.864 -6.001 22.782 1.00 58.72 81 SER A N 1
ATOM 643 C CA . SER A 1 81 ? 18.742 -5.194 23.241 1.00 58.72 81 SER A CA 1
ATOM 644 C C . SER A 1 81 ? 19.224 -3.945 23.975 1.00 58.72 81 SER A C 1
ATOM 646 O O . SER A 1 81 ? 19.843 -4.094 25.020 1.00 58.72 81 SER A O 1
ATOM 648 N N . ASP A 1 82 ? 18.832 -2.763 23.507 1.00 44.41 82 ASP A N 1
ATOM 649 C CA . ASP A 1 82 ? 18.681 -1.575 24.351 1.00 44.41 82 ASP A CA 1
ATOM 650 C C . ASP A 1 82 ? 17.356 -0.897 23.977 1.00 44.41 82 ASP A C 1
ATOM 652 O O . ASP A 1 82 ? 17.209 -0.273 22.922 1.00 44.41 82 ASP A O 1
ATOM 656 N N . ASP A 1 83 ? 16.359 -1.125 24.833 1.00 53.81 83 ASP A N 1
ATOM 657 C CA . ASP A 1 83 ? 15.066 -0.449 24.827 1.00 53.81 83 ASP A CA 1
ATOM 658 C C . ASP A 1 83 ? 15.256 0.980 25.355 1.00 53.81 83 ASP A C 1
ATOM 660 O O . ASP A 1 83 ? 15.559 1.171 26.531 1.00 53.81 83 ASP A O 1
ATOM 664 N N . GLU A 1 84 ? 14.992 1.986 24.523 1.00 48.72 84 GLU A N 1
ATOM 665 C CA . GLU A 1 84 ? 14.532 3.283 25.021 1.00 48.72 84 GLU A CA 1
ATOM 666 C C . GLU A 1 84 ? 13.111 3.521 24.508 1.00 48.72 84 GLU A C 1
ATOM 668 O O . GLU A 1 84 ? 12.878 3.834 23.336 1.00 48.72 84 GLU A O 1
ATOM 673 N N . GLU A 1 85 ? 12.139 3.312 25.399 1.00 50.88 85 GLU A N 1
ATOM 674 C CA . GLU A 1 85 ? 10.762 3.736 25.191 1.00 50.88 85 GLU A CA 1
ATOM 675 C C . GLU A 1 85 ? 10.693 5.264 25.247 1.00 50.88 85 GLU A C 1
ATOM 677 O O . GLU A 1 85 ? 10.965 5.870 26.283 1.00 50.88 85 GLU A O 1
ATOM 682 N N . ILE A 1 86 ? 10.295 5.891 24.140 1.00 47.47 86 ILE A N 1
ATOM 683 C CA . ILE A 1 86 ? 9.862 7.285 24.151 1.00 47.47 86 ILE A CA 1
ATOM 684 C C . ILE A 1 86 ? 8.336 7.305 24.259 1.00 47.47 86 ILE A C 1
ATOM 686 O O . ILE A 1 86 ? 7.608 7.014 23.311 1.00 47.47 86 ILE A O 1
ATOM 690 N N . SER A 1 87 ? 7.849 7.564 25.469 1.00 50.12 87 SER A N 1
ATOM 691 C CA . SER A 1 87 ? 6.447 7.866 25.736 1.00 50.12 87 SER A CA 1
ATOM 692 C C . SER A 1 87 ? 6.196 9.339 25.403 1.00 50.12 87 SER A C 1
ATOM 694 O O . SER A 1 87 ? 6.613 10.217 26.158 1.00 50.12 87 SER A O 1
ATOM 696 N N . GLU A 1 88 ? 5.532 9.619 24.283 1.00 46.88 88 GLU A N 1
ATOM 697 C CA . GLU A 1 88 ? 4.979 10.946 23.987 1.00 46.88 88 GLU A CA 1
ATOM 698 C C . GLU A 1 88 ? 3.472 10.933 24.270 1.00 46.88 88 GLU A C 1
ATOM 700 O O . GLU A 1 88 ? 2.646 10.858 23.364 1.00 46.88 88 GLU A O 1
ATOM 705 N N . ASP A 1 89 ? 3.128 10.983 25.558 1.00 50.19 89 ASP A N 1
ATOM 706 C CA . ASP A 1 89 ? 1.808 11.400 26.023 1.00 50.19 89 ASP A CA 1
ATOM 707 C C . ASP A 1 89 ? 1.868 12.905 26.318 1.00 50.19 89 ASP A C 1
ATOM 709 O O . ASP A 1 89 ? 2.367 13.299 27.368 1.00 50.19 89 ASP A O 1
ATOM 713 N N . GLU A 1 90 ? 1.334 13.751 25.434 1.00 50.03 90 GLU A N 1
ATOM 714 C CA . GLU A 1 90 ? 0.800 15.060 25.838 1.00 50.03 90 GLU A CA 1
ATOM 715 C C . GLU A 1 90 ? -0.522 15.328 25.113 1.00 50.03 90 GLU A C 1
ATOM 717 O O . GLU A 1 90 ? -0.600 16.014 24.094 1.00 50.03 90 GLU A O 1
ATOM 722 N N . ASP A 1 91 ? -1.587 14.774 25.691 1.00 49.22 91 ASP A N 1
ATOM 723 C CA . ASP A 1 91 ? -2.943 15.286 25.550 1.00 49.22 91 ASP A CA 1
ATOM 724 C C . ASP A 1 91 ? -3.130 16.383 26.614 1.00 49.22 91 ASP A C 1
ATOM 726 O O . ASP A 1 91 ? -3.112 16.123 27.821 1.00 49.22 91 ASP A O 1
ATOM 730 N N . SER A 1 92 ? -3.272 17.639 26.191 1.00 53.72 92 SER A N 1
ATOM 731 C CA . SER A 1 92 ? -3.828 18.682 27.053 1.00 53.72 92 SER A CA 1
ATOM 732 C C . SER A 1 92 ? -4.753 19.582 26.250 1.00 53.72 92 SER A C 1
ATOM 734 O O . SER A 1 92 ? -4.360 20.600 25.674 1.00 53.72 92 SER A O 1
ATOM 736 N N . ASP A 1 93 ? -6.021 19.180 26.268 1.00 49.91 93 ASP A N 1
ATOM 737 C CA . ASP A 1 93 ? -7.192 20.036 26.157 1.00 49.91 93 ASP A CA 1
ATOM 738 C C . ASP A 1 93 ? -6.950 21.436 26.747 1.00 49.91 93 ASP A C 1
ATOM 740 O O . ASP A 1 93 ? -6.838 21.624 27.963 1.00 49.91 93 ASP A O 1
ATOM 744 N N . ARG A 1 94 ? -6.983 22.466 25.896 1.00 59.16 94 ARG A N 1
ATOM 745 C CA . ARG A 1 94 ? -7.303 23.832 26.330 1.00 59.16 94 ARG A CA 1
ATOM 746 C C . ARG A 1 94 ? -8.554 24.328 25.627 1.00 59.16 94 ARG A C 1
ATOM 748 O O . ARG A 1 94 ? -8.527 24.971 24.583 1.00 59.16 94 ARG A O 1
ATOM 755 N N . HIS A 1 95 ? -9.650 23.967 26.283 1.00 59.09 95 HIS A N 1
ATOM 756 C CA . HIS A 1 95 ? -10.929 24.652 26.383 1.00 59.09 95 HIS A CA 1
ATOM 757 C C . HIS A 1 95 ? -10.934 26.109 25.881 1.00 59.09 95 HIS A C 1
ATOM 759 O O . HIS A 1 95 ? -10.185 26.964 26.356 1.00 59.09 95 HIS A O 1
ATOM 765 N N . SER A 1 96 ? -11.848 26.382 24.947 1.00 53.19 96 SER A N 1
ATOM 766 C CA . SER A 1 96 ? -12.231 27.716 24.496 1.00 53.19 96 SER A CA 1
ATOM 767 C C . SER A 1 96 ? -12.698 28.593 25.658 1.00 53.19 96 SER A C 1
ATOM 769 O O . SER A 1 96 ? -13.688 28.279 26.313 1.00 53.19 96 SER A O 1
ATOM 771 N N . THR A 1 97 ? -12.072 29.755 25.831 1.00 47.59 97 THR A N 1
ATOM 772 C CA . THR A 1 97 ? -12.697 30.903 26.495 1.00 47.59 97 THR A CA 1
ATOM 773 C C . THR A 1 97 ? -12.898 32.001 25.464 1.00 47.59 97 THR A C 1
ATOM 775 O O . THR A 1 97 ? -11.974 32.719 25.087 1.00 47.59 97 THR A O 1
ATOM 778 N N . PHE A 1 98 ? -14.131 32.066 24.976 1.00 51.09 98 PHE A N 1
ATOM 779 C CA . PHE A 1 98 ? -14.731 33.247 24.380 1.00 51.09 98 PHE A CA 1
ATOM 780 C C . PHE A 1 98 ? -14.714 34.359 25.437 1.00 51.09 98 PHE A C 1
ATOM 782 O O . PHE A 1 98 ? -15.367 34.224 26.470 1.00 51.09 98 PHE A O 1
ATOM 789 N N . SER A 1 99 ? -13.935 35.413 25.200 1.00 55.62 99 SER A N 1
ATOM 790 C CA . SER A 1 99 ? -13.992 36.643 25.989 1.00 55.62 99 SER A CA 1
ATOM 791 C C . SER A 1 99 ? -14.451 37.764 25.071 1.00 55.62 99 SER A C 1
ATOM 793 O O . SER A 1 99 ? -13.763 38.145 24.126 1.00 55.62 99 SER A O 1
ATOM 795 N N . GLU A 1 100 ? -15.669 38.213 25.347 1.00 50.66 100 GLU A N 1
ATOM 796 C CA . GLU A 1 100 ? -16.351 39.368 24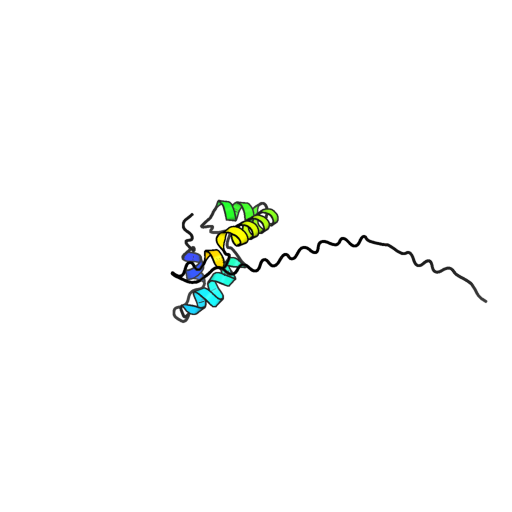.784 1.00 50.66 100 GLU A CA 1
ATOM 797 C C . GLU A 1 100 ? -15.647 40.655 25.224 1.00 50.66 100 GLU A C 1
ATOM 799 O O . GLU A 1 100 ? -15.682 41.000 26.404 1.00 50.66 100 GLU A O 1
ATOM 804 N N . ASP A 1 101 ? -15.073 41.407 24.286 1.00 53.03 101 ASP A N 1
ATOM 805 C CA . ASP A 1 101 ? -14.762 42.815 24.528 1.00 53.03 101 ASP A CA 1
ATOM 806 C C . ASP A 1 101 ? -15.964 43.672 24.111 1.00 53.03 101 ASP A C 1
ATOM 808 O O . ASP A 1 101 ? -16.204 43.965 22.937 1.00 53.03 101 ASP A O 1
ATOM 812 N N . ASN A 1 102 ? -16.741 44.052 25.125 1.00 53.06 102 ASN A N 1
ATOM 813 C CA . ASN A 1 102 ? -17.730 45.119 25.073 1.00 53.06 102 ASN A CA 1
ATOM 814 C C . ASN A 1 102 ? -17.012 46.478 24.988 1.00 53.06 102 ASN A C 1
ATOM 816 O O . ASN A 1 102 ? -16.366 46.894 25.948 1.00 53.06 102 ASN A O 1
ATOM 820 N N . VAL A 1 103 ? -17.192 47.214 23.888 1.00 55.94 103 VAL A N 1
ATOM 821 C CA . VAL A 1 103 ? -16.897 48.656 23.822 1.00 55.94 103 VAL A CA 1
ATOM 822 C C . VAL A 1 103 ? -18.217 49.426 23.918 1.00 55.94 103 VAL A C 1
ATOM 824 O O . VAL A 1 103 ? -18.939 49.581 22.938 1.00 55.94 103 VAL A O 1
ATOM 827 N N . ALA A 1 104 ? -18.529 49.906 25.122 1.00 56.28 104 ALA A N 1
ATOM 828 C CA . ALA A 1 104 ? -19.351 51.098 25.360 1.00 56.28 104 ALA A CA 1
ATOM 829 C C . ALA A 1 104 ? -18.357 52.262 25.578 1.00 56.28 104 ALA A C 1
ATOM 831 O O . ALA A 1 104 ? -17.352 52.055 26.248 1.00 56.28 104 ALA A O 1
ATOM 832 N N . GLY A 1 105 ? -18.452 53.470 25.024 1.00 54.06 105 GLY A N 1
ATOM 833 C CA . GLY A 1 105 ? -19.592 54.274 24.595 1.00 54.06 105 GLY A CA 1
ATOM 834 C C . GLY A 1 105 ? -19.625 55.543 25.463 1.00 54.06 105 GLY A C 1
ATOM 835 O O . GLY A 1 105 ? -20.009 55.420 26.617 1.00 54.06 105 GLY A O 1
ATOM 836 N N . ASP A 1 106 ? -19.180 56.695 24.927 1.00 53.69 106 ASP A N 1
ATOM 837 C CA . ASP A 1 106 ? -19.534 58.094 25.315 1.00 53.69 106 ASP A CA 1
ATOM 838 C C . ASP A 1 106 ? -18.807 59.070 24.335 1.00 53.69 106 ASP A C 1
ATOM 840 O O . ASP A 1 106 ? -17.586 58.977 24.211 1.00 53.69 106 ASP A O 1
ATOM 844 N N . ALA A 1 107 ? -19.451 59.754 23.367 1.00 55.41 107 ALA A N 1
ATOM 845 C CA . ALA A 1 107 ? -20.293 60.982 23.386 1.00 55.41 107 ALA A CA 1
ATOM 846 C C . ALA A 1 107 ? -19.481 62.299 23.603 1.00 55.41 107 ALA A C 1
ATOM 848 O O . ALA A 1 107 ? -18.909 62.477 24.670 1.00 55.41 107 ALA A O 1
ATOM 849 N N . ASP A 1 108 ? -19.191 63.127 22.576 1.00 47.03 108 ASP A N 1
ATOM 850 C CA . ASP A 1 108 ? -19.947 64.253 21.918 1.00 47.03 108 ASP A CA 1
ATOM 851 C C . ASP A 1 108 ? -19.434 65.640 22.432 1.00 47.03 108 ASP A C 1
ATOM 853 O O . ASP A 1 108 ? -18.795 65.626 23.490 1.00 47.03 108 ASP A O 1
ATOM 857 N N . PRO A 1 109 ? -19.588 66.831 21.782 1.00 70.94 109 PRO A N 1
ATOM 858 C CA . PRO A 1 109 ? -20.589 67.308 20.802 1.00 70.94 109 PRO A CA 1
ATOM 859 C C . PRO A 1 109 ? -20.074 67.706 19.397 1.00 70.94 109 PRO A C 1
ATOM 861 O O . PRO A 1 109 ? -18.838 67.748 19.182 1.00 70.94 109 PRO A O 1
#

Foldseek 3Di:
DPPDDDVVLVVVPDDPPDDPVCVVPPSVVVCVVPPDLVDDPDVVLSVCCVPPVPVSVVVVVVCCVVQVDPVNVDPDPDDDDDDDDDDPDDDDDDDDDDDDDDDDDDDDD

InterPro domains:
  IPR000608 Ubiquitin-conjugating (UBC), catalytic core domain [PF00179] (2-63)
  IPR000608 Ubiquitin-conjugating (UBC), catalytic core domain [PS50127] (1-69)
  IPR016135 Ubiquitin-conjugating enzyme/RWD-like [G3DSA:3.10.110.10] (1-83)
  IPR016135 Ubiquitin-conjugating enzyme/RWD-like [SSF54495] (2-70)

Organism: NCBI:txid586396

Radius of gyration: 25.19 Å; chains: 1; bounding box: 44×80×46 Å